Protein AF-A0PAK2-F1 (afdb_monomer_lite)

pLDDT: mean 95.56, std 3.56, range [75.25, 98.5]

Secondary structure (DSSP, 8-state):
-EEEEEEE-TTT--EEEEEEEEETTEEEEEEETTTTEEE-S-GGGHHHHHHHHT-HHHHHHHHHIIIIIHHHHHH-

Radius of gyration: 13.33 Å; chains: 1; bounding box: 34×26×35 Å

Structure (mmCIF, N/CA/C/O backbone):
data_AF-A0PAK2-F1
#
_entry.id   AF-A0PAK2-F1
#
loop_
_atom_site.group_PDB
_atom_site.id
_atom_site.type_symbol
_atom_site.label_atom_id
_atom_site.label_alt_id
_atom_site.label_comp_id
_atom_site.label_asym_id
_atom_site.label_entity_id
_atom_site.label_seq_id
_atom_site.pdbx_PDB_ins_code
_atom_site.Cartn_x
_atom_site.Cartn_y
_atom_site.Cartn_z
_atom_site.occupancy
_atom_site.B_iso_or_equiv
_atom_site.auth_seq_id
_atom_site.auth_comp_id
_atom_site.auth_asym_id
_atom_site.auth_atom_id
_atom_site.pdbx_PDB_model_num
ATOM 1 N N . GLN A 1 1 ? 11.429 6.079 3.473 1.00 94.00 1 GLN A N 1
ATOM 2 C CA . GLN A 1 1 ? 10.554 5.973 4.661 1.00 94.00 1 GLN A CA 1
ATOM 3 C C . GLN A 1 1 ? 9.305 5.181 4.290 1.00 94.00 1 GLN A C 1
ATOM 5 O O . GLN A 1 1 ? 9.022 5.058 3.101 1.00 94.00 1 GLN A O 1
ATOM 10 N N . ARG A 1 2 ? 8.602 4.609 5.272 1.00 95.81 2 ARG A N 1
ATOM 11 C CA . ARG A 1 2 ? 7.327 3.909 5.066 1.00 95.81 2 ARG A CA 1
ATOM 12 C C . ARG A 1 2 ? 6.307 4.445 6.061 1.00 95.81 2 ARG A C 1
ATOM 14 O O . ARG A 1 2 ? 6.655 4.601 7.227 1.00 95.81 2 ARG A O 1
ATOM 21 N N . ILE A 1 3 ? 5.093 4.688 5.590 1.00 96.56 3 ILE A N 1
ATOM 22 C CA . ILE A 1 3 ? 3.938 5.045 6.410 1.00 96.56 3 ILE A CA 1
ATOM 23 C C . ILE A 1 3 ? 2.828 4.056 6.063 1.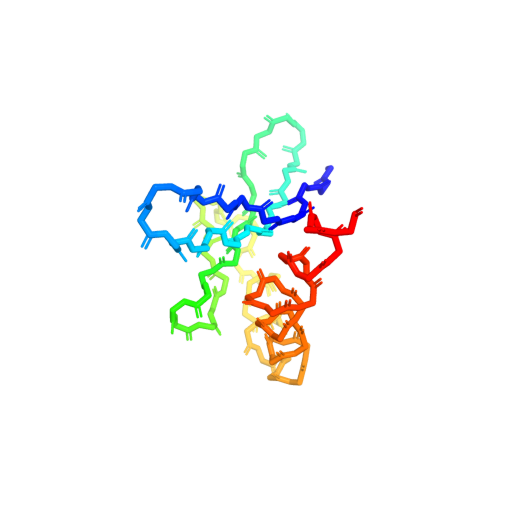00 96.56 3 ILE A C 1
ATOM 25 O O . ILE A 1 3 ? 2.395 3.986 4.915 1.00 96.56 3 ILE A O 1
ATOM 29 N N . ASP A 1 4 ? 2.406 3.252 7.031 1.00 95.94 4 ASP A N 1
ATOM 30 C CA . ASP A 1 4 ? 1.315 2.298 6.877 1.00 95.94 4 ASP A CA 1
ATOM 31 C C . ASP A 1 4 ? 0.396 2.305 8.093 1.00 95.94 4 ASP A C 1
ATOM 33 O O . ASP A 1 4 ? 0.842 2.502 9.220 1.00 95.94 4 ASP A O 1
ATOM 37 N N . GLY A 1 5 ? -0.896 2.125 7.845 1.00 96.75 5 GLY A N 1
ATOM 38 C CA . GLY A 1 5 ? -1.917 2.238 8.873 1.00 96.75 5 GLY A CA 1
ATOM 39 C C . GLY A 1 5 ? -3.311 2.315 8.277 1.00 96.75 5 GLY A C 1
ATOM 40 O O . GLY A 1 5 ? -3.527 2.046 7.093 1.00 96.75 5 GLY A O 1
ATOM 41 N N . CYS A 1 6 ? -4.265 2.661 9.119 1.00 97.00 6 CYS A N 1
ATOM 42 C CA . CYS A 1 6 ? -5.640 2.868 8.728 1.00 97.00 6 CYS A CA 1
ATOM 43 C C . CYS A 1 6 ? -6.220 4.032 9.518 1.00 97.00 6 CYS A C 1
ATOM 45 O O . CYS A 1 6 ? -5.760 4.354 10.611 1.00 97.00 6 CYS A O 1
ATOM 47 N N . GLU A 1 7 ? -7.247 4.633 8.950 1.00 95.31 7 GLU A N 1
ATOM 48 C CA . GLU A 1 7 ? -8.119 5.588 9.609 1.00 95.31 7 GLU A CA 1
ATOM 49 C C . GLU A 1 7 ? -9.522 4.998 9.648 1.00 95.31 7 GLU A C 1
ATOM 51 O O . GLU A 1 7 ? -9.943 4.296 8.723 1.00 95.31 7 GLU A O 1
ATOM 56 N N . TRP A 1 8 ? -10.242 5.277 10.725 1.00 93.00 8 TRP A N 1
ATOM 57 C CA . TRP A 1 8 ? -11.637 4.903 10.882 1.00 93.00 8 TRP A CA 1
ATOM 58 C C . TRP A 1 8 ? -12.464 6.173 11.070 1.00 93.00 8 TRP A C 1
ATOM 60 O O . TRP A 1 8 ? -12.070 7.074 11.807 1.00 93.00 8 TRP A O 1
ATOM 70 N N . ASN A 1 9 ? -13.583 6.254 10.355 1.00 91.38 9 ASN A N 1
ATOM 71 C CA . ASN A 1 9 ? -14.569 7.307 10.529 1.00 91.38 9 ASN A CA 1
ATOM 72 C C . ASN A 1 9 ? -15.693 6.812 11.450 1.00 91.38 9 ASN A C 1
ATOM 74 O O . ASN A 1 9 ? -16.490 5.952 11.064 1.00 91.38 9 ASN A O 1
ATOM 78 N N . ASP A 1 10 ? -15.767 7.381 12.651 1.00 88.19 10 ASP A N 1
ATOM 79 C CA . ASP A 1 10 ? -16.730 7.003 13.691 1.00 88.19 10 ASP A CA 1
ATOM 80 C C . ASP A 1 10 ? -18.189 7.298 13.306 1.00 88.19 10 ASP A C 1
ATOM 82 O O . ASP A 1 10 ? -19.105 6.645 13.806 1.00 88.19 10 ASP A O 1
ATOM 86 N N . GLU A 1 11 ? -18.423 8.253 12.400 1.00 92.88 11 GLU A N 1
ATOM 87 C CA . GLU A 1 11 ? -19.762 8.652 11.956 1.00 92.88 11 GLU A CA 1
ATOM 88 C C . GLU A 1 11 ? -20.297 7.740 10.844 1.00 92.88 11 GLU A C 1
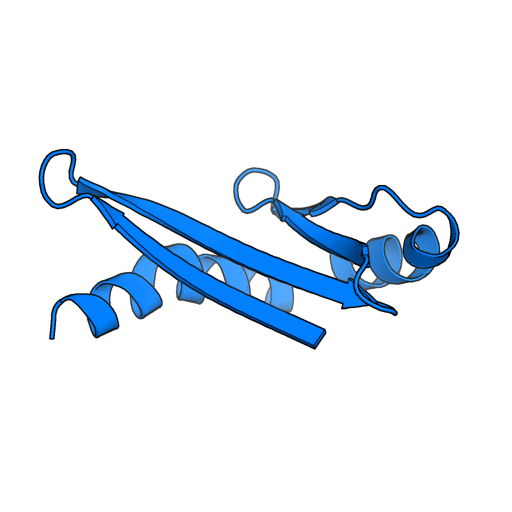ATOM 90 O O . GLU A 1 11 ? -21.472 7.369 10.851 1.00 92.88 11 GLU A O 1
ATOM 95 N N . THR A 1 12 ? -19.450 7.377 9.874 1.00 94.19 12 THR A N 1
ATOM 96 C CA . THR A 1 12 ? -19.862 6.604 8.685 1.00 94.19 12 THR A CA 1
ATOM 97 C C . THR A 1 12 ? -19.526 5.118 8.777 1.00 94.19 12 THR A C 1
ATOM 99 O O . THR A 1 12 ? -20.080 4.313 8.028 1.00 94.19 12 THR A O 1
ATOM 102 N N . GLY A 1 13 ? -18.613 4.736 9.672 1.00 88.50 13 GLY A N 1
ATOM 103 C CA . GLY A 1 13 ? -18.048 3.391 9.738 1.00 88.50 13 GLY A CA 1
ATOM 104 C C . GLY A 1 13 ? -17.005 3.095 8.654 1.00 88.50 13 GLY A C 1
ATOM 105 O O . GLY A 1 13 ? -16.543 1.958 8.564 1.00 88.50 13 GLY A O 1
ATOM 106 N N . GLU A 1 14 ? -16.638 4.079 7.827 1.00 92.50 14 GLU A N 1
ATOM 107 C CA . GLU A 1 14 ? -15.673 3.903 6.740 1.00 92.50 14 GLU A CA 1
ATOM 108 C C . GLU A 1 14 ? -14.257 3.657 7.279 1.00 92.50 14 GLU A C 1
ATOM 110 O O . GLU A 1 14 ? -13.830 4.275 8.255 1.00 92.50 14 GLU A O 1
ATOM 115 N N . ILE A 1 15 ? -13.531 2.739 6.636 1.00 93.19 15 ILE A N 1
ATOM 116 C CA . ILE A 1 15 ? -12.150 2.389 6.973 1.00 93.19 15 ILE A CA 1
ATOM 117 C C . ILE A 1 15 ? -11.267 2.721 5.776 1.00 93.19 15 ILE A C 1
ATOM 119 O O . ILE A 1 15 ? -11.437 2.154 4.695 1.00 93.19 15 ILE A O 1
ATOM 123 N N . ASN A 1 16 ? -10.272 3.572 6.003 1.00 94.75 16 ASN A N 1
ATOM 124 C C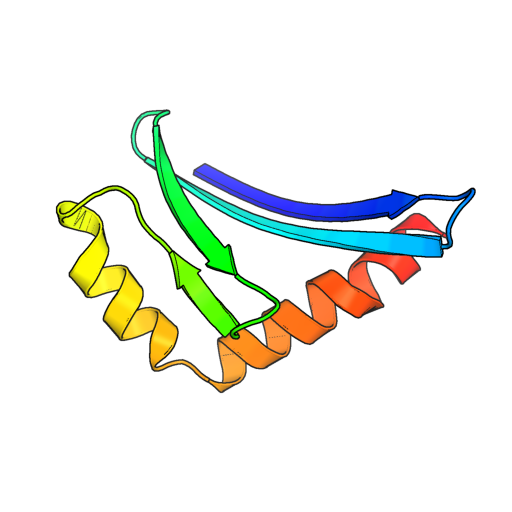A . ASN A 1 16 ? -9.302 3.989 5.002 1.00 94.75 16 ASN A CA 1
ATOM 125 C C . ASN A 1 16 ? -7.921 3.444 5.355 1.00 94.75 16 ASN A C 1
ATOM 127 O O . ASN A 1 16 ? -7.203 4.010 6.171 1.00 94.75 16 ASN A O 1
ATOM 131 N N . GLY A 1 17 ? -7.546 2.324 4.740 1.00 96.56 17 GLY A N 1
ATOM 132 C CA . GLY A 1 17 ? -6.209 1.745 4.870 1.00 96.56 17 GLY A CA 1
ATOM 133 C C . GLY A 1 17 ? -5.209 2.370 3.895 1.00 96.56 17 GLY A C 1
ATOM 134 O O . GLY A 1 17 ? -5.532 2.595 2.729 1.00 96.56 17 GLY A O 1
ATOM 135 N N . PHE A 1 18 ? -3.969 2.576 4.333 1.00 97.31 18 PHE A N 1
ATOM 136 C CA . PHE A 1 18 ? -2.891 3.110 3.501 1.00 97.31 18 PHE A CA 1
ATOM 137 C C . PHE A 1 18 ? -1.566 2.378 3.735 1.00 97.31 18 PHE A C 1
ATOM 139 O O . PHE A 1 18 ? -1.248 1.919 4.831 1.00 97.31 18 PHE A O 1
ATOM 146 N N . ASN A 1 19 ? -0.765 2.264 2.674 1.00 97.81 19 ASN A N 1
ATOM 147 C CA . ASN A 1 19 ? 0.607 1.766 2.742 1.00 97.81 19 ASN A CA 1
ATOM 148 C C . ASN A 1 19 ? 1.452 2.499 1.703 1.00 97.81 19 ASN A C 1
ATOM 150 O O . ASN A 1 19 ? 1.327 2.258 0.499 1.00 97.81 19 ASN A O 1
ATOM 154 N N . LEU A 1 20 ? 2.267 3.426 2.189 1.00 97.62 20 LEU A N 1
ATOM 155 C CA . LEU A 1 20 ? 3.002 4.405 1.409 1.00 97.62 20 LEU A CA 1
ATOM 156 C C . LEU A 1 20 ? 4.499 4.232 1.648 1.00 97.62 20 LEU A C 1
ATOM 158 O O . LEU A 1 20 ? 4.964 4.065 2.777 1.00 97.62 20 LEU A O 1
ATOM 162 N N . TYR A 1 21 ? 5.264 4.309 0.571 1.00 97.44 21 TYR A N 1
ATOM 163 C CA . TYR A 1 21 ? 6.715 4.354 0.585 1.00 97.44 21 TYR A CA 1
ATOM 164 C C . TYR A 1 21 ? 7.169 5.652 -0.068 1.00 97.44 21 TYR A C 1
ATOM 166 O O . TYR A 1 21 ? 6.789 5.950 -1.203 1.00 97.44 21 TYR A O 1
ATOM 174 N N . SER A 1 22 ? 8.052 6.360 0.629 1.00 96.56 22 SER A N 1
ATOM 175 C CA . SER A 1 22 ? 8.685 7.590 0.153 1.00 96.56 22 SER A CA 1
ATOM 176 C C . SER A 1 22 ? 10.198 7.402 0.073 1.00 96.56 22 SER A C 1
ATOM 178 O O . SER A 1 22 ? 10.795 6.715 0.913 1.00 96.56 22 SER A O 1
ATOM 180 N N . TYR A 1 23 ? 10.832 8.018 -0.913 1.00 94.81 23 TYR A N 1
ATOM 181 C CA . TYR A 1 23 ? 12.276 7.985 -1.134 1.00 94.81 23 TYR A CA 1
ATOM 182 C C . TYR A 1 23 ? 12.766 9.421 -1.328 1.00 94.81 23 TYR A C 1
ATOM 184 O O . TYR A 1 23 ? 12.154 10.167 -2.082 1.00 94.81 23 TYR A O 1
ATOM 192 N N . ASP A 1 24 ? 13.801 9.826 -0.589 1.00 94.56 24 ASP A N 1
ATOM 193 C CA . ASP A 1 24 ? 14.312 11.209 -0.563 1.00 94.56 24 ASP A CA 1
ATOM 194 C C . ASP A 1 24 ? 13.242 12.285 -0.288 1.00 94.56 24 ASP A C 1
ATOM 196 O O . ASP A 1 24 ? 13.298 13.399 -0.793 1.00 94.56 24 ASP A O 1
ATOM 200 N N . GLY A 1 25 ? 12.252 11.945 0.544 1.00 93.19 25 GLY A N 1
ATOM 201 C CA . GLY A 1 25 ? 11.146 12.841 0.902 1.00 93.19 25 GLY A CA 1
ATOM 202 C C . GLY A 1 25 ? 10.031 12.928 -0.145 1.00 93.19 25 GLY A C 1
ATOM 203 O O . GLY A 1 25 ? 9.055 13.632 0.086 1.00 93.19 25 GLY A O 1
ATOM 204 N N . GLU A 1 26 ? 10.135 12.195 -1.255 1.00 94.56 26 GLU A N 1
ATOM 205 C CA . GLU A 1 26 ? 9.135 12.179 -2.322 1.00 94.56 26 GLU A CA 1
ATOM 206 C C . GLU A 1 26 ? 8.353 10.863 -2.365 1.00 94.56 26 GLU A C 1
ATOM 208 O O . GLU A 1 26 ? 8.872 9.796 -2.022 1.00 94.56 26 GLU A O 1
ATOM 213 N N . ASP A 1 27 ? 7.114 10.921 -2.854 1.00 94.75 27 ASP A N 1
ATOM 214 C CA . ASP A 1 27 ? 6.280 9.739 -3.063 1.00 94.75 27 ASP A CA 1
ATOM 215 C C . ASP A 1 27 ? 6.917 8.777 -4.064 1.00 94.75 27 ASP A C 1
ATOM 217 O O . ASP A 1 27 ? 7.292 9.151 -5.182 1.00 94.75 27 ASP A O 1
ATOM 221 N N . PHE A 1 28 ? 7.013 7.510 -3.665 1.00 96.81 28 PHE A N 1
ATOM 222 C CA . PHE A 1 28 ? 7.691 6.482 -4.444 1.00 96.81 28 PHE A CA 1
ATOM 223 C C . PHE A 1 28 ? 6.748 5.342 -4.826 1.00 96.81 28 PHE A C 1
ATOM 225 O O . PHE A 1 28 ? 6.626 5.026 -6.008 1.00 96.81 28 PHE A O 1
ATOM 232 N N . LEU A 1 29 ? 6.052 4.741 -3.858 1.00 97.75 29 LEU A N 1
ATOM 233 C CA . LEU A 1 29 ? 5.067 3.678 -4.082 1.00 97.75 29 LEU A CA 1
ATOM 234 C C . LEU A 1 29 ? 3.895 3.832 -3.113 1.00 97.75 29 LEU A C 1
ATOM 236 O O . LEU A 1 29 ? 4.107 4.092 -1.934 1.00 97.75 29 LEU A O 1
ATOM 240 N N . ALA A 1 30 ? 2.681 3.574 -3.583 1.00 98.12 30 ALA A N 1
ATOM 241 C CA . ALA A 1 30 ? 1.502 3.438 -2.734 1.00 98.12 30 ALA A CA 1
ATOM 242 C C . ALA A 1 30 ? 0.753 2.151 -3.084 1.00 98.12 30 ALA A C 1
ATOM 244 O O . ALA A 1 30 ? 0.717 1.751 -4.247 1.00 98.12 30 ALA A O 1
ATOM 245 N N . LEU A 1 31 ? 0.196 1.469 -2.088 1.00 98.19 31 LEU A N 1
ATOM 246 C CA . LEU A 1 31 ? -0.643 0.297 -2.316 1.00 98.19 31 LEU A CA 1
ATOM 247 C C . LEU A 1 31 ? -2.086 0.732 -2.565 1.00 98.19 31 LEU A C 1
ATOM 249 O O . LEU A 1 31 ? -2.720 1.291 -1.675 1.00 98.19 31 LEU A O 1
ATOM 253 N N . ASP A 1 32 ? -2.623 0.402 -3.733 1.00 97.62 32 ASP A N 1
ATOM 254 C CA . ASP A 1 32 ? -4.056 0.474 -3.986 1.00 97.62 32 ASP A CA 1
ATOM 255 C C . ASP A 1 32 ? -4.731 -0.801 -3.455 1.00 97.62 32 ASP A C 1
ATOM 257 O O . ASP A 1 32 ? -4.569 -1.900 -3.996 1.00 97.62 32 ASP A O 1
ATOM 261 N N . LEU A 1 33 ? -5.489 -0.654 -2.366 1.00 95.50 33 LEU A N 1
ATOM 262 C CA . LEU A 1 33 ? -6.199 -1.752 -1.708 1.00 95.50 33 LEU A CA 1
ATOM 263 C C . LEU A 1 33 ? -7.425 -2.250 -2.483 1.00 95.50 33 LEU A C 1
ATOM 265 O O . LEU A 1 33 ? -7.863 -3.385 -2.25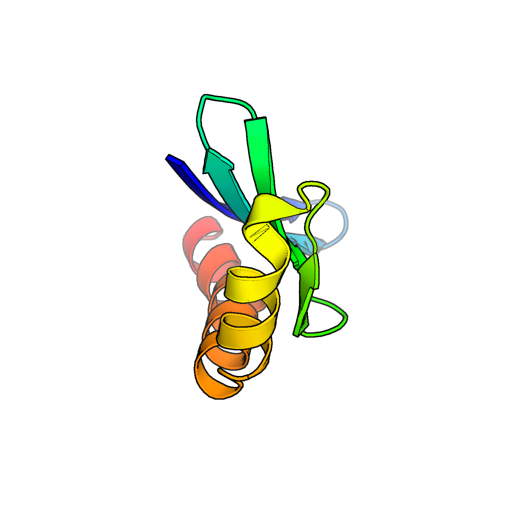4 1.00 95.50 33 LEU A O 1
ATOM 269 N N . GLN A 1 34 ? -7.967 -1.442 -3.398 1.00 94.19 34 GLN A N 1
ATOM 270 C CA . GLN A 1 34 ? -9.112 -1.831 -4.218 1.00 94.19 34 GLN A CA 1
ATOM 271 C C . GLN A 1 34 ? -8.668 -2.822 -5.293 1.00 94.19 34 GLN A C 1
ATOM 273 O O . GLN A 1 34 ? -9.236 -3.910 -5.410 1.00 94.19 34 GLN A O 1
ATOM 278 N N . THR A 1 35 ? -7.608 -2.481 -6.029 1.00 96.75 35 THR A N 1
ATOM 279 C CA . THR A 1 35 ? -7.088 -3.321 -7.120 1.00 96.75 35 THR A CA 1
ATOM 280 C C . THR A 1 35 ? -6.038 -4.336 -6.669 1.00 96.75 35 THR A C 1
ATOM 282 O O . THR A 1 35 ? -5.729 -5.269 -7.412 1.00 96.75 35 THR A O 1
ATOM 285 N N . LEU A 1 36 ? -5.502 -4.190 -5.452 1.00 97.19 36 LEU A N 1
ATOM 286 C CA . LEU A 1 36 ? -4.351 -4.945 -4.947 1.00 97.19 36 LEU A CA 1
ATOM 287 C C . LEU A 1 36 ? -3.151 -4.865 -5.883 1.00 97.19 36 LEU A C 1
ATOM 289 O O . LEU A 1 36 ? -2.539 -5.874 -6.246 1.00 97.19 36 LEU A O 1
ATOM 293 N N . THR A 1 37 ? -2.813 -3.635 -6.249 1.00 98.00 37 THR A N 1
ATOM 294 C CA . THR A 1 37 ? -1.620 -3.318 -7.024 1.00 98.00 37 THR A CA 1
ATOM 295 C C . THR A 1 37 ? -0.901 -2.120 -6.427 1.00 98.00 37 THR A C 1
ATOM 297 O O . THR A 1 37 ? -1.485 -1.299 -5.725 1.00 98.00 37 THR A O 1
ATOM 300 N N . TRP A 1 38 ? 0.395 -2.017 -6.684 1.00 98.44 38 TRP A N 1
ATOM 301 C CA . TRP A 1 38 ? 1.169 -0.838 -6.335 1.00 98.44 38 TRP A CA 1
ATOM 302 C C . TRP A 1 38 ? 0.997 0.231 -7.407 1.00 98.44 38 TRP A C 1
ATOM 304 O O . TRP A 1 38 ? 1.029 -0.068 -8.597 1.00 98.44 38 TRP A O 1
ATOM 314 N N . ILE A 1 39 ? 0.882 1.487 -7.011 1.00 98.12 39 ILE A N 1
ATOM 315 C CA . ILE A 1 39 ? 0.927 2.645 -7.901 1.00 98.12 39 ILE A CA 1
ATOM 316 C C . ILE A 1 39 ? 2.227 3.404 -7.653 1.00 98.12 39 ILE A C 1
ATOM 318 O O . ILE A 1 39 ? 2.755 3.412 -6.540 1.00 98.12 39 ILE A O 1
ATOM 322 N N . THR A 1 40 ? 2.780 4.013 -8.698 1.00 97.69 40 THR A N 1
ATOM 323 C CA . THR A 1 40 ? 3.986 4.833 -8.571 1.00 97.69 40 THR A CA 1
ATOM 324 C C . THR A 1 40 ? 3.973 5.997 -9.557 1.00 97.69 40 THR A C 1
ATOM 326 O O . THR A 1 40 ? 3.660 5.779 -10.730 1.00 97.69 40 THR A O 1
ATOM 329 N N . PRO A 1 41 ? 4.347 7.214 -9.121 1.00 94.62 41 PRO A N 1
ATOM 330 C CA . PRO A 1 41 ? 4.598 8.338 -10.017 1.00 94.62 41 PRO A CA 1
ATOM 331 C C . PRO A 1 41 ? 6.043 8.362 -10.552 1.00 94.62 41 PRO A C 1
ATOM 333 O O . PRO A 1 41 ? 6.372 9.201 -11.388 1.00 94.62 41 PRO A O 1
ATOM 336 N N . LYS A 1 42 ? 6.932 7.479 -10.068 1.00 95.94 42 LYS A N 1
ATOM 337 C CA . LYS A 1 42 ? 8.372 7.504 -10.356 1.00 95.94 42 LYS A CA 1
ATOM 338 C C . LYS A 1 42 ? 8.759 6.386 -11.330 1.00 95.94 42 LYS A C 1
ATOM 340 O O . LYS A 1 42 ? 8.659 5.210 -10.970 1.00 95.94 42 LYS A O 1
ATOM 345 N N . PRO A 1 43 ? 9.288 6.698 -12.530 1.00 96.12 43 PRO A N 1
ATOM 346 C CA . PRO A 1 43 ? 9.779 5.679 -13.463 1.00 96.12 43 PRO A CA 1
ATOM 347 C C . PRO A 1 43 ? 10.813 4.730 -12.839 1.00 96.12 43 PRO A C 1
ATOM 349 O O . PRO A 1 43 ? 10.833 3.537 -13.134 1.00 96.12 43 PRO A O 1
ATOM 352 N N . GLN A 1 44 ? 11.627 5.243 -11.913 1.00 95.50 44 GLN A N 1
ATOM 353 C CA . GLN A 1 44 ? 12.654 4.489 -11.192 1.00 95.50 44 GLN A CA 1
ATOM 354 C C . GLN A 1 44 ? 12.066 3.375 -10.305 1.00 95.50 44 GLN A C 1
ATOM 356 O O . GLN A 1 44 ? 12.760 2.412 -9.985 1.00 95.50 44 GLN A O 1
ATOM 361 N N . ALA A 1 45 ? 10.791 3.471 -9.919 1.00 96.81 45 ALA A N 1
ATOM 362 C CA . ALA A 1 45 ? 10.125 2.509 -9.046 1.00 96.81 45 ALA A CA 1
ATOM 363 C C . ALA A 1 45 ? 9.361 1.408 -9.803 1.00 96.81 45 ALA A C 1
ATOM 365 O O . ALA A 1 45 ? 8.874 0.466 -9.174 1.00 96.81 45 ALA A O 1
ATOM 366 N N . VAL A 1 46 ? 9.253 1.485 -11.137 1.00 97.62 46 VAL A N 1
ATOM 367 C CA . VAL A 1 46 ? 8.418 0.570 -11.942 1.00 97.62 46 VAL A CA 1
ATOM 368 C C . VAL A 1 46 ? 8.837 -0.891 -11.771 1.00 97.62 46 VAL A C 1
ATOM 370 O O . VAL A 1 46 ? 7.982 -1.760 -11.600 1.00 97.62 46 VAL A O 1
ATOM 373 N N . LEU A 1 47 ? 10.143 -1.175 -11.747 1.00 97.94 47 LEU A N 1
ATOM 374 C CA . LEU A 1 47 ? 10.638 -2.540 -11.544 1.00 97.94 47 LEU A CA 1
ATOM 375 C C . LEU A 1 47 ? 10.236 -3.092 -10.166 1.00 97.94 47 LEU A C 1
ATOM 377 O O . LEU A 1 47 ? 9.810 -4.242 -10.051 1.00 97.94 47 LEU A O 1
ATOM 381 N N . THR A 1 48 ? 10.330 -2.263 -9.125 1.00 97.69 48 THR A N 1
ATOM 382 C CA . THR A 1 48 ? 9.907 -2.624 -7.767 1.00 97.69 48 THR A CA 1
ATOM 383 C C . THR A 1 48 ? 8.405 -2.875 -7.711 1.00 97.69 48 THR A C 1
ATOM 385 O O . THR A 1 48 ? 7.996 -3.909 -7.183 1.00 97.69 48 THR A O 1
ATOM 388 N N . LYS A 1 49 ? 7.598 -1.993 -8.320 1.00 98.12 49 LYS A N 1
ATOM 389 C CA . LYS A 1 49 ? 6.148 -2.176 -8.474 1.00 98.12 49 LYS A CA 1
ATOM 390 C C . LYS A 1 49 ? 5.831 -3.537 -9.094 1.00 98.12 49 LYS A C 1
ATOM 392 O O . LYS A 1 49 ? 5.122 -4.317 -8.470 1.00 98.12 49 LYS A O 1
ATOM 397 N N . LEU A 1 50 ? 6.402 -3.868 -10.256 1.00 98.38 50 LEU A N 1
ATOM 398 C CA . LEU A 1 50 ? 6.129 -5.139 -10.944 1.00 98.38 50 LEU A CA 1
ATOM 399 C C . LEU A 1 50 ? 6.490 -6.354 -10.079 1.00 98.38 50 LEU A C 1
ATOM 401 O O . LEU A 1 50 ? 5.722 -7.312 -9.981 1.00 98.38 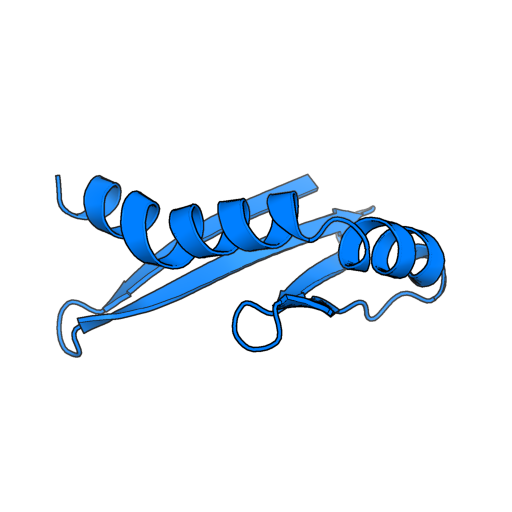50 LEU A O 1
ATOM 405 N N . ARG A 1 51 ? 7.642 -6.305 -9.399 1.00 98.38 51 ARG A N 1
ATOM 406 C CA . ARG A 1 51 ? 8.075 -7.380 -8.496 1.00 98.38 51 ARG A CA 1
ATOM 407 C C . ARG A 1 51 ? 7.139 -7.544 -7.299 1.00 98.38 51 ARG A C 1
ATOM 409 O O . ARG A 1 51 ? 6.957 -8.663 -6.822 1.00 98.38 51 ARG A O 1
ATOM 416 N N . TRP A 1 52 ? 6.605 -6.454 -6.761 1.00 98.25 52 TRP A N 1
ATOM 417 C CA . TRP A 1 52 ? 5.718 -6.497 -5.600 1.00 98.25 52 TRP A CA 1
ATOM 418 C C . TRP A 1 52 ? 4.273 -6.826 -5.987 1.00 98.25 52 TRP A C 1
ATOM 420 O O . TRP A 1 52 ? 3.610 -7.547 -5.246 1.00 98.25 52 TRP A O 1
ATOM 430 N N . ASP A 1 53 ? 3.818 -6.422 -7.174 1.00 98.50 53 ASP A N 1
ATOM 431 C CA . ASP A 1 53 ? 2.525 -6.822 -7.748 1.00 98.50 53 ASP A CA 1
ATOM 432 C C . ASP A 1 53 ? 2.426 -8.335 -7.972 1.00 98.50 53 ASP A C 1
ATOM 434 O O . ASP A 1 53 ? 1.337 -8.915 -7.898 1.00 98.50 53 ASP A O 1
ATOM 438 N N . ALA A 1 54 ? 3.560 -8.989 -8.235 1.00 98.31 54 ALA A N 1
ATOM 439 C CA . ALA A 1 54 ? 3.647 -10.440 -8.358 1.00 98.31 54 ALA A CA 1
ATOM 440 C C . AL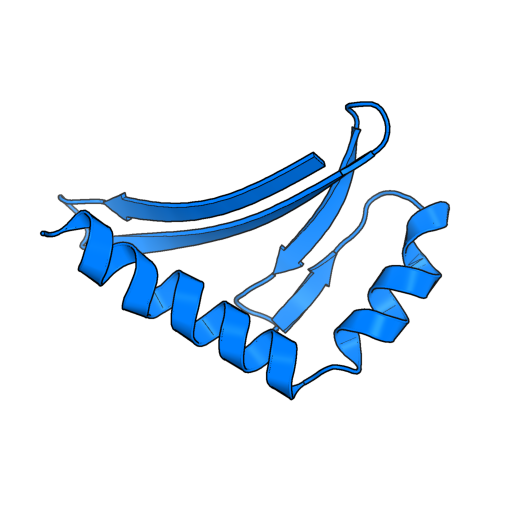A A 1 54 ? 3.535 -11.171 -7.002 1.00 98.31 54 ALA A C 1
ATOM 442 O O . ALA A 1 54 ? 3.231 -12.362 -6.973 1.00 98.31 54 ALA A O 1
ATOM 443 N N . GLN A 1 55 ? 3.728 -10.484 -5.869 1.00 98.31 55 GLN A N 1
ATOM 444 C CA . GLN A 1 55 ? 3.668 -11.077 -4.525 1.00 98.31 55 GLN A CA 1
ATOM 445 C C . GLN A 1 55 ? 2.228 -11.101 -4.000 1.00 98.31 55 GLN A C 1
ATOM 447 O O . GLN A 1 55 ? 1.864 -10.363 -3.081 1.00 98.31 55 GLN A O 1
ATOM 452 N N . LYS A 1 56 ? 1.389 -11.961 -4.588 1.00 97.69 56 LYS A N 1
ATOM 453 C CA . LYS A 1 56 ? -0.052 -12.014 -4.285 1.00 97.69 56 LYS A CA 1
ATOM 454 C C . LYS A 1 56 ? -0.366 -12.282 -2.814 1.00 97.69 56 LYS A C 1
ATOM 456 O O . LYS A 1 56 ? -1.296 -11.679 -2.286 1.00 97.69 56 LYS A O 1
ATOM 461 N N . ASP A 1 57 ? 0.422 -13.110 -2.137 1.00 98.19 57 ASP A N 1
ATOM 462 C CA . ASP A 1 57 ? 0.192 -13.407 -0.719 1.00 98.19 57 ASP A CA 1
ATOM 463 C C . ASP A 1 57 ? 0.498 -12.203 0.176 1.00 98.19 57 ASP A C 1
ATOM 465 O O . ASP A 1 57 ? -0.289 -11.880 1.062 1.00 98.19 57 ASP A O 1
ATOM 469 N N . ARG A 1 58 ? 1.567 -11.453 -0.122 1.00 97.19 58 ARG A N 1
ATOM 470 C CA . ARG A 1 58 ? 1.880 -10.199 0.582 1.00 97.19 58 ARG A CA 1
ATOM 471 C C . ARG A 1 58 ? 0.774 -9.160 0.398 1.00 97.19 58 ARG A C 1
ATOM 473 O O . ARG A 1 58 ? 0.405 -8.489 1.354 1.00 97.19 58 ARG A O 1
ATOM 480 N N . LEU A 1 59 ? 0.232 -9.035 -0.813 1.00 98.25 59 LEU A N 1
ATOM 481 C CA . LEU A 1 59 ? -0.871 -8.112 -1.098 1.00 98.25 59 LEU A CA 1
ATOM 482 C C . LEU A 1 59 ? -2.137 -8.475 -0.311 1.00 98.25 59 LEU A C 1
ATOM 484 O O . LEU A 1 59 ? -2.779 -7.590 0.251 1.00 98.25 59 LEU A O 1
ATOM 488 N N . LYS A 1 60 ? -2.469 -9.770 -0.220 1.00 97.81 60 LYS A N 1
ATOM 489 C CA . LYS A 1 60 ? -3.594 -10.248 0.598 1.00 97.81 60 LYS A CA 1
ATOM 490 C C . LYS A 1 60 ? -3.376 -9.959 2.081 1.00 97.81 60 LYS A C 1
ATOM 492 O O . LYS A 1 60 ? -4.284 -9.439 2.717 1.00 97.81 60 LYS A O 1
ATOM 497 N N . LEU A 1 61 ? -2.179 -10.230 2.607 1.00 97.56 61 LEU A N 1
ATOM 498 C CA . LEU A 1 61 ? -1.833 -9.925 4.000 1.00 97.56 61 LEU A CA 1
ATOM 499 C C . LEU A 1 61 ? -1.973 -8.431 4.302 1.00 97.56 61 LEU A C 1
ATOM 501 O O . LEU A 1 61 ? -2.603 -8.071 5.292 1.00 97.56 61 LEU A O 1
ATOM 505 N N . ASN A 1 62 ? -1.468 -7.567 3.418 1.00 97.69 62 ASN A N 1
ATOM 506 C CA . ASN A 1 62 ? -1.640 -6.122 3.551 1.00 97.69 62 ASN A CA 1
ATOM 507 C C . ASN A 1 62 ? -3.124 -5.726 3.549 1.00 97.69 62 ASN A C 1
ATOM 509 O O . ASN A 1 62 ? -3.528 -4.926 4.384 1.00 97.69 62 ASN A O 1
ATOM 513 N N . LYS A 1 63 ? -3.950 -6.301 2.661 1.00 97.44 63 LYS A N 1
ATOM 514 C CA . LYS A 1 63 ? -5.397 -6.025 2.631 1.00 97.44 63 LYS A CA 1
ATOM 515 C C . LYS A 1 63 ? -6.084 -6.422 3.934 1.00 97.44 63 LYS A C 1
ATOM 517 O O . LYS A 1 63 ? -6.876 -5.649 4.464 1.00 97.44 63 LYS A O 1
ATOM 522 N N . THR A 1 64 ? -5.790 -7.618 4.440 1.00 97.06 64 THR A N 1
ATOM 523 C CA . THR A 1 64 ? -6.360 -8.102 5.701 1.00 97.06 64 THR A CA 1
ATOM 524 C C . THR A 1 64 ? -5.944 -7.200 6.855 1.00 97.06 64 THR A C 1
ATOM 526 O O . THR A 1 64 ? -6.799 -6.757 7.614 1.00 97.06 64 THR A O 1
ATOM 529 N N . PHE A 1 65 ? -4.654 -6.875 6.957 1.00 97.06 65 PHE A N 1
ATOM 530 C CA . PHE A 1 65 ? -4.155 -6.019 8.025 1.00 97.06 65 PHE A CA 1
ATOM 531 C C . PHE A 1 65 ? -4.780 -4.621 7.975 1.00 97.06 65 PHE A C 1
ATOM 533 O O . PHE A 1 65 ? -5.391 -4.193 8.945 1.00 97.06 65 PHE A O 1
ATOM 540 N N . LEU A 1 66 ? -4.691 -3.932 6.837 1.00 97.25 66 LEU A N 1
ATOM 541 C CA . LEU A 1 66 ? -5.097 -2.528 6.715 1.00 97.25 66 LEU A CA 1
ATOM 542 C C . LEU A 1 66 ? -6.619 -2.340 6.733 1.00 97.25 66 LEU A C 1
ATOM 544 O O . LEU A 1 66 ? -7.092 -1.293 7.157 1.00 97.25 66 LEU A O 1
ATOM 548 N N . GLY A 1 67 ? -7.382 -3.336 6.274 1.00 94.69 67 GLY A N 1
ATOM 549 C CA . GLY A 1 67 ? -8.844 -3.265 6.219 1.00 94.69 67 GLY A CA 1
ATOM 550 C C . GLY A 1 67 ? -9.577 -3.868 7.418 1.00 94.69 67 GLY A C 1
ATOM 551 O O . GLY A 1 67 ? -10.756 -3.579 7.580 1.00 94.69 67 GLY A O 1
ATOM 552 N N . HIS A 1 68 ? -8.927 -4.715 8.226 1.00 93.19 68 HIS A N 1
ATOM 553 C CA . HIS A 1 68 ? -9.595 -5.438 9.322 1.00 93.19 68 HIS A CA 1
ATOM 554 C C . HIS A 1 68 ? -8.826 -5.347 10.642 1.00 93.19 68 HIS A C 1
ATOM 556 O O . HIS A 1 68 ? -9.351 -4.812 11.608 1.00 93.19 68 HIS A O 1
ATOM 562 N N . LEU A 1 69 ? -7.566 -5.795 10.682 1.00 95.62 69 LEU A N 1
ATOM 563 C CA . LEU A 1 69 ? -6.819 -5.859 11.950 1.00 95.62 69 LEU A CA 1
ATOM 564 C C . LEU A 1 69 ? -6.453 -4.472 12.488 1.00 95.62 69 LEU A C 1
ATOM 566 O O . LEU A 1 69 ? -6.544 -4.212 13.679 1.00 95.62 69 LEU A O 1
ATOM 570 N N . CYS A 1 70 ? -6.042 -3.564 11.608 1.00 96.12 70 CYS A N 1
ATOM 571 C CA . CYS A 1 70 ? -5.704 -2.202 11.987 1.00 96.12 70 CYS A CA 1
ATOM 572 C C . CYS A 1 70 ? -6.881 -1.459 12.656 1.00 96.12 70 CYS A C 1
ATOM 574 O O . CYS A 1 70 ? -6.685 -0.949 13.757 1.00 96.12 70 CYS A O 1
ATOM 576 N N . PRO A 1 71 ? -8.102 -1.413 12.079 1.00 93.88 71 PRO A N 1
ATOM 577 C CA . PRO A 1 71 ? -9.221 -0.746 12.741 1.00 93.88 71 PRO A CA 1
ATOM 578 C C . PRO A 1 71 ? -9.713 -1.490 13.988 1.00 93.88 71 PRO A C 1
ATOM 580 O O . PRO A 1 71 ? -10.286 -0.847 14.860 1.00 93.88 71 PRO A O 1
ATOM 583 N N . GLU A 1 72 ? -9.502 -2.807 14.104 1.00 93.12 72 GLU A N 1
ATOM 584 C CA . GLU A 1 72 ? -9.724 -3.528 15.368 1.00 93.12 72 GLU A CA 1
ATOM 585 C C . GLU A 1 72 ? -8.803 -2.986 16.468 1.00 93.12 72 GLU A C 1
ATOM 587 O O . GLU A 1 72 ? -9.295 -2.606 17.524 1.00 93.12 72 GLU A O 1
ATOM 592 N N . PHE A 1 73 ? -7.504 -2.831 16.191 1.00 93.25 73 PHE A N 1
ATOM 593 C CA . PHE A 1 73 ? -6.550 -2.268 17.154 1.00 93.25 73 PHE A CA 1
ATOM 594 C C . PHE A 1 73 ? -6.800 -0.798 17.502 1.00 93.25 73 PHE A C 1
ATOM 596 O O . PHE A 1 73 ? -6.435 -0.371 18.589 1.00 93.25 73 PHE A O 1
ATOM 603 N N . LEU A 1 74 ? -7.392 -0.010 16.600 1.00 90.38 74 LEU A N 1
ATOM 604 C CA . LEU A 1 74 ? -7.741 1.388 16.887 1.00 90.38 74 LEU A CA 1
ATOM 605 C C . LEU A 1 74 ? -8.978 1.539 17.782 1.00 90.38 74 LEU A C 1
ATOM 607 O O . LEU A 1 74 ? -9.188 2.614 18.337 1.00 90.38 74 LEU A O 1
ATOM 611 N N . LYS A 1 75 ? -9.820 0.503 17.871 1.00 83.56 75 LYS A N 1
ATOM 612 C CA . LYS A 1 75 ? -11.059 0.508 18.665 1.00 83.56 75 LYS A CA 1
ATOM 613 C C . LYS A 1 75 ? -10.871 -0.022 20.087 1.00 83.56 75 LYS A C 1
ATOM 615 O O . LYS A 1 75 ? -11.811 0.076 20.875 1.00 83.56 75 LYS A O 1
ATOM 620 N N . GLU A 1 76 ? -9.715 -0.614 20.381 1.00 75.25 76 GLU A N 1
ATOM 621 C CA . GLU A 1 76 ? -9.292 -0.987 21.739 1.00 75.25 76 GLU A CA 1
ATOM 622 C C . GLU A 1 76 ? -8.842 0.243 22.539 1.00 75.25 76 GLU A C 1
ATOM 624 O O . GLU A 1 76 ? -9.236 0.330 23.726 1.00 75.25 76 GLU A O 1
#

Sequence (76 aa):
QRIDGCEWNDETGEINGFNLYSYDGEDFLALDLQTLTWITPKPQAVLTKLRWDAQKDRLKLNKTFLGHLCPEFLKE

Foldseek 3Di:
DWDWAWDADPVPRDIGTWIFDDDPNHGAWIADLVVLFIDGPDPVCVVVRVVVSVVVVVSVVSNCCRVPVRVVVVVD

InterPro domains:
  IPR011161 MHC class I-like antigen recognition-like [PF00129] (1-75)
  IPR011162 MHC classes I/II-like antigen recognition protein [SSF54452] (1-75)
  IPR037055 MHC class I-like antigen recognition-like superfamily [G3DSA:3.30.500.10] (1-76)
  IPR050208 Antigen-presenting and immune regulatory MHC class I-related [PTHR16675] (1-75)

Organism: Oreochromis niloticus (NCBI:txid8128)